Protein AF-A0A7S1URW5-F1 (afdb_monomer_lite)

Organism: NCBI:txid210454

Radius of gyration: 17.94 Å; chains: 1; bounding box: 50×37×46 Å

pLDDT: mean 86.31, std 10.14, range [50.34, 96.62]

Sequence (146 aa):
EQRLKVQGEPYLDPTGSFYMADVELVTERFEPNLDRKEQEEAKSLSRKLPNMIDQWIRLMLEEGVVDASPKELEEHLDTLGRVPKEHTERAMWVARLLNPMPSWKSVSLEIRPAMLACKTDLQRIHLAHAALQGSIDHLSGVRKLF

Secondary structure (DSSP, 8-state):
--EEEEEEEEEE-TTSS-EEEEEEEE-S-------HHHHHHHHHHHHHHHHHHHHHHHHHHHTT-SSSHHHHHHHHHHHH-SPPSSHHHHHHHHHHHTS--TTS-S-S---HHHHHH--SHHHHHHHHHHHHHHHHHHHTTSS---

Structure (mmCIF, N/CA/C/O backbone):
data_AF-A0A7S1URW5-F1
#
_entry.id   AF-A0A7S1URW5-F1
#
loop_
_atom_site.group_PDB
_atom_site.id
_atom_site.type_symbol
_atom_site.label_atom_id
_atom_site.label_alt_id
_atom_site.label_comp_id
_atom_site.label_asym_id
_atom_site.label_entity_id
_atom_site.label_seq_id
_atom_site.pdbx_PDB_ins_code
_atom_site.Cartn_x
_atom_site.Cartn_y
_atom_site.Cartn_z
_atom_site.occupancy
_atom_site.B_iso_or_equiv
_atom_site.auth_seq_id
_atom_site.auth_comp_id
_atom_site.auth_asym_id
_atom_site.auth_atom_id
_atom_site.pdbx_PDB_model_num
ATOM 1 N N . GLU A 1 1 ? 15.717 5.575 -3.981 1.00 58.06 1 GLU A N 1
ATOM 2 C CA . GLU A 1 1 ? 15.837 4.153 -3.596 1.00 58.06 1 GLU A CA 1
ATOM 3 C C . GLU A 1 1 ? 16.332 3.362 -4.808 1.00 58.06 1 GLU A C 1
ATOM 5 O O . GLU A 1 1 ? 15.774 3.548 -5.886 1.00 58.06 1 GLU A O 1
ATOM 10 N N . GLN A 1 2 ? 17.418 2.591 -4.677 1.00 69.31 2 GLN A N 1
ATOM 11 C CA . GLN A 1 2 ? 17.959 1.742 -5.753 1.00 69.31 2 GLN A CA 1
ATOM 12 C C . GLN A 1 2 ? 17.364 0.333 -5.637 1.00 69.31 2 GLN A C 1
ATOM 14 O O . GLN A 1 2 ? 17.267 -0.200 -4.535 1.00 69.31 2 GLN A O 1
ATOM 19 N N . ARG A 1 3 ? 16.945 -0.262 -6.761 1.00 76.00 3 ARG A N 1
ATOM 20 C CA . ARG A 1 3 ? 16.388 -1.622 -6.794 1.00 76.00 3 ARG A CA 1
ATOM 21 C C . ARG A 1 3 ? 17.479 -2.623 -7.157 1.00 76.00 3 ARG A C 1
ATOM 23 O O . ARG A 1 3 ? 18.257 -2.385 -8.079 1.00 76.00 3 ARG A O 1
ATOM 30 N N . LEU A 1 4 ? 17.480 -3.750 -6.457 1.00 86.62 4 LEU A N 1
ATOM 31 C CA . LEU A 1 4 ? 18.347 -4.890 -6.729 1.00 86.62 4 LEU A CA 1
ATOM 32 C C . LEU A 1 4 ? 17.496 -6.047 -7.243 1.00 86.62 4 LEU A C 1
ATOM 34 O O . LEU A 1 4 ? 16.424 -6.321 -6.699 1.00 86.62 4 LEU A O 1
ATOM 38 N N . LYS A 1 5 ? 17.965 -6.715 -8.293 1.00 84.25 5 LYS A N 1
ATOM 39 C CA . LYS A 1 5 ? 17.363 -7.944 -8.805 1.00 84.25 5 LYS A CA 1
ATOM 40 C C . LYS A 1 5 ? 18.276 -9.113 -8.462 1.00 84.25 5 LYS A C 1
ATOM 42 O O . LYS A 1 5 ? 19.416 -9.140 -8.918 1.00 84.25 5 LYS A O 1
ATOM 47 N N . VAL A 1 6 ? 17.753 -10.063 -7.690 1.00 88.12 6 VAL A N 1
ATOM 48 C CA . VAL A 1 6 ? 18.439 -11.322 -7.372 1.00 88.12 6 VAL A CA 1
ATOM 49 C C . VAL A 1 6 ? 18.615 -12.144 -8.647 1.00 88.12 6 VAL A C 1
ATOM 51 O O . VAL A 1 6 ? 17.666 -12.307 -9.419 1.00 88.12 6 VAL A O 1
ATOM 54 N N . GLN A 1 7 ? 19.833 -12.626 -8.865 1.00 91.00 7 GLN A N 1
ATOM 55 C CA . GLN A 1 7 ? 20.203 -13.503 -9.966 1.00 91.00 7 GLN A CA 1
ATOM 56 C C . GLN A 1 7 ? 20.398 -14.919 -9.429 1.00 91.00 7 GLN A C 1
ATOM 58 O O . GLN A 1 7 ? 21.180 -15.140 -8.509 1.00 91.00 7 GLN A O 1
ATOM 63 N N . GLY A 1 8 ? 19.687 -15.878 -10.020 1.00 88.75 8 GLY A N 1
ATOM 64 C CA . GLY A 1 8 ? 19.759 -17.278 -9.604 1.00 88.75 8 GLY A CA 1
ATOM 65 C C . GLY A 1 8 ? 19.184 -17.542 -8.210 1.00 88.75 8 GLY A C 1
ATOM 66 O O . GLY A 1 8 ? 18.405 -16.750 -7.672 1.00 88.75 8 GLY A O 1
ATOM 67 N N . GLU A 1 9 ? 19.537 -18.700 -7.656 1.00 91.06 9 GLU A N 1
ATOM 68 C CA . GLU A 1 9 ? 19.149 -19.092 -6.303 1.00 91.06 9 GLU A CA 1
ATOM 69 C C . GLU A 1 9 ? 20.187 -18.608 -5.278 1.00 91.06 9 GLU A C 1
ATOM 71 O O . GLU A 1 9 ? 21.390 -18.709 -5.537 1.00 91.06 9 GLU A O 1
ATOM 76 N N . PRO A 1 10 ? 19.754 -18.108 -4.106 1.00 92.75 10 PRO A N 1
ATOM 77 C CA . PRO A 1 10 ? 20.667 -17.817 -3.009 1.00 92.75 10 PRO A CA 1
ATOM 78 C C . PRO A 1 10 ? 21.440 -19.068 -2.570 1.00 92.75 10 PRO A C 1
ATOM 80 O O . PRO A 1 10 ? 20.882 -20.163 -2.511 1.00 92.75 10 PRO A O 1
ATOM 83 N N . TYR A 1 11 ? 22.703 -18.899 -2.194 1.00 93.38 11 TYR A N 1
ATOM 84 C CA . TYR A 1 11 ? 23.595 -19.974 -1.756 1.00 93.38 11 TYR A CA 1
ATOM 85 C C . TYR A 1 11 ? 24.188 -19.668 -0.379 1.00 93.38 11 TYR A C 1
ATOM 87 O O . TYR A 1 11 ? 24.295 -18.512 0.010 1.00 93.38 11 TYR A O 1
ATOM 95 N N . LEU A 1 12 ? 24.571 -20.690 0.387 1.00 95.81 12 LEU A N 1
ATOM 96 C CA . LEU A 1 12 ? 25.247 -20.474 1.669 1.00 95.81 12 LEU A CA 1
ATOM 97 C C . LEU A 1 12 ? 26.703 -20.056 1.450 1.00 95.81 12 LEU A C 1
ATOM 99 O O . LEU A 1 12 ? 27.392 -20.592 0.581 1.00 95.81 12 LEU A O 1
ATOM 103 N N . ASP A 1 13 ? 27.180 -19.119 2.262 1.00 94.31 13 ASP A N 1
ATOM 104 C CA . ASP A 1 13 ? 28.598 -18.795 2.331 1.00 94.31 13 ASP A CA 1
ATOM 105 C C . ASP A 1 13 ? 29.415 -20.018 2.814 1.00 94.31 13 ASP A C 1
ATOM 107 O O . ASP A 1 13 ? 28.854 -20.955 3.390 1.00 94.31 13 ASP A O 1
ATOM 111 N N . PRO A 1 14 ? 30.748 -20.039 2.635 1.00 93.44 14 PRO A N 1
ATOM 112 C CA . PRO A 1 14 ? 31.569 -21.189 3.018 1.00 93.44 14 PRO A CA 1
ATOM 113 C C . PRO A 1 14 ? 31.481 -21.583 4.500 1.00 93.44 14 PRO A C 1
ATOM 115 O O . PRO A 1 14 ? 31.791 -22.723 4.840 1.00 93.44 14 PRO A O 1
ATOM 118 N N . THR A 1 15 ? 31.079 -20.665 5.386 1.00 94.69 15 THR A N 1
ATOM 119 C CA . THR A 1 15 ? 30.881 -20.968 6.811 1.00 94.69 15 THR A CA 1
ATOM 120 C C . THR A 1 15 ? 29.515 -21.586 7.115 1.00 94.69 15 THR A C 1
ATOM 122 O O . THR A 1 15 ? 29.311 -22.078 8.223 1.00 94.69 15 THR A O 1
ATOM 125 N N . GLY A 1 16 ? 28.578 -21.563 6.162 1.00 93.25 16 GLY A N 1
ATOM 126 C CA . GLY A 1 16 ? 27.198 -22.004 6.352 1.00 93.25 16 GLY A CA 1
ATOM 127 C C . GLY A 1 16 ? 26.368 -21.078 7.245 1.00 93.25 16 GLY A C 1
ATOM 128 O O . GLY A 1 16 ? 25.299 -21.479 7.700 1.00 93.25 16 GLY A O 1
ATOM 129 N N . SER A 1 17 ? 26.853 -19.866 7.524 1.00 94.56 17 SER A N 1
ATOM 130 C CA . SER A 1 17 ? 26.226 -18.942 8.477 1.00 94.56 17 SER A CA 1
ATOM 131 C C . SER A 1 17 ? 25.302 -17.933 7.798 1.00 94.56 17 SER A C 1
ATOM 133 O O . SER A 1 17 ? 24.383 -17.420 8.437 1.00 94.56 17 SER A O 1
ATOM 135 N N . PHE A 1 18 ? 25.519 -17.643 6.513 1.00 92.44 18 PHE A N 1
ATOM 136 C CA . PHE A 1 18 ? 24.793 -16.610 5.781 1.00 92.44 18 PHE A CA 1
ATOM 137 C C . PHE A 1 18 ? 24.376 -17.084 4.390 1.00 92.44 18 PHE A C 1
ATOM 139 O O . PHE A 1 18 ? 25.138 -17.741 3.689 1.00 92.44 18 PHE A O 1
ATOM 146 N N . TYR A 1 19 ? 23.179 -16.683 3.960 1.00 94.38 19 TYR A N 1
ATOM 147 C CA . TYR A 1 19 ? 22.779 -16.783 2.557 1.00 94.38 19 TYR A CA 1
ATOM 148 C C . TYR A 1 19 ? 23.324 -15.589 1.772 1.00 94.38 19 TYR A C 1
ATOM 150 O O . TYR A 1 19 ? 23.114 -14.435 2.144 1.00 94.38 19 TYR A O 1
ATOM 158 N N . MET A 1 20 ? 23.997 -15.890 0.672 1.00 93.88 20 MET A N 1
ATOM 159 C CA . MET A 1 20 ? 24.534 -14.978 -0.323 1.00 93.88 20 MET A CA 1
ATOM 160 C C . MET A 1 20 ? 23.715 -15.078 -1.604 1.00 93.88 20 MET A C 1
ATOM 162 O O . MET A 1 20 ? 23.155 -16.124 -1.923 1.00 93.88 20 MET A O 1
ATOM 166 N N . ALA A 1 21 ? 23.622 -13.973 -2.332 1.00 93.94 21 ALA A N 1
ATOM 167 C CA . ALA A 1 21 ? 22.962 -13.932 -3.623 1.00 93.94 21 ALA A CA 1
ATOM 168 C C . ALA A 1 21 ? 23.660 -12.909 -4.512 1.00 93.94 21 ALA A C 1
ATOM 170 O O . ALA A 1 21 ? 23.956 -11.796 -4.065 1.00 93.94 21 ALA A O 1
ATOM 171 N N . ASP A 1 22 ? 23.866 -13.275 -5.771 1.00 93.06 22 ASP A N 1
ATOM 172 C CA . ASP A 1 22 ? 24.300 -12.323 -6.779 1.00 93.06 22 ASP A CA 1
ATOM 173 C C . ASP A 1 22 ? 23.138 -11.388 -7.107 1.00 93.06 22 ASP A C 1
ATOM 175 O O . ASP A 1 22 ? 21.986 -11.807 -7.265 1.00 93.06 22 ASP A O 1
ATOM 179 N N . VAL A 1 23 ? 23.426 -10.092 -7.181 1.00 91.38 23 VAL A N 1
ATOM 180 C CA . VAL A 1 23 ? 22.418 -9.069 -7.456 1.00 91.38 23 VAL A CA 1
ATOM 181 C C . VAL A 1 23 ? 22.881 -8.146 -8.566 1.00 91.38 23 VAL A C 1
ATOM 183 O O . VAL A 1 23 ? 24.034 -7.727 -8.616 1.00 91.38 23 VAL A O 1
ATOM 186 N N . GLU A 1 24 ? 21.947 -7.776 -9.434 1.00 89.38 24 GLU A N 1
ATOM 187 C CA . GLU A 1 24 ? 22.158 -6.716 -10.413 1.00 89.38 24 GLU A CA 1
ATOM 188 C C . GLU A 1 24 ? 21.443 -5.444 -9.969 1.00 89.38 24 GLU A C 1
ATOM 190 O O . GLU A 1 24 ? 20.291 -5.476 -9.515 1.00 89.38 24 GLU A O 1
ATOM 195 N N . LEU A 1 25 ? 22.123 -4.309 -10.138 1.00 85.00 25 LEU A N 1
ATOM 196 C CA . LEU A 1 25 ? 21.503 -2.998 -10.016 1.00 85.00 25 LEU A CA 1
ATOM 197 C C . LEU A 1 25 ? 20.509 -2.819 -11.158 1.00 85.00 25 LEU A C 1
ATOM 199 O O . LEU A 1 25 ? 20.876 -2.806 -12.331 1.00 85.00 25 LEU A O 1
ATOM 203 N N . VAL A 1 26 ? 19.244 -2.627 -10.805 1.00 79.38 26 VAL A N 1
ATOM 204 C CA . VAL A 1 26 ? 18.211 -2.250 -11.765 1.00 79.38 26 VAL A CA 1
ATOM 205 C C . VAL A 1 26 ? 18.351 -0.747 -12.001 1.00 79.38 26 VAL A C 1
ATOM 207 O O . VAL A 1 26 ? 17.790 0.069 -11.268 1.00 79.38 26 VAL A O 1
ATOM 210 N N . THR A 1 27 ? 19.185 -0.387 -12.976 1.00 67.88 27 THR A N 1
ATOM 211 C CA . THR A 1 27 ? 19.484 1.005 -13.356 1.00 67.88 27 THR A CA 1
ATOM 212 C C . THR A 1 27 ? 18.376 1.615 -14.204 1.00 67.88 27 THR A C 1
ATOM 214 O O . THR A 1 27 ? 18.053 2.792 -14.054 1.00 67.88 27 THR A O 1
ATOM 217 N N . GLU A 1 28 ? 17.746 0.806 -15.048 1.00 60.56 28 GLU A N 1
ATOM 218 C CA . GLU A 1 28 ? 16.592 1.205 -15.835 1.00 60.56 28 GLU A CA 1
ATOM 219 C C . GLU A 1 28 ? 15.328 0.886 -15.042 1.00 60.56 28 GLU A C 1
ATOM 221 O O . GLU A 1 28 ? 14.990 -0.276 -14.796 1.00 60.56 28 GLU A O 1
ATOM 226 N N . ARG A 1 29 ? 14.584 1.925 -14.644 1.00 56.25 29 ARG A N 1
ATOM 227 C CA . ARG A 1 29 ? 13.160 1.713 -14.403 1.00 56.25 29 ARG A CA 1
ATOM 228 C C . ARG A 1 29 ? 12.604 1.230 -15.731 1.00 56.25 29 ARG A C 1
ATOM 230 O O . ARG A 1 29 ? 12.529 2.007 -16.677 1.00 56.25 29 ARG A O 1
ATOM 237 N N . PHE A 1 30 ? 12.245 -0.047 -15.809 1.00 54.06 30 PHE A N 1
ATOM 238 C CA . PHE A 1 30 ? 11.418 -0.543 -16.897 1.00 54.06 30 PHE A CA 1
ATOM 239 C C . PHE A 1 30 ? 10.020 0.052 -16.700 1.00 54.06 30 PHE A C 1
ATOM 241 O O . PHE A 1 30 ? 9.093 -0.599 -16.227 1.00 54.06 30 PHE A O 1
ATOM 248 N N . GLU A 1 31 ? 9.906 1.344 -16.974 1.00 58.25 31 GLU A N 1
ATOM 249 C CA . GLU A 1 31 ? 8.668 1.990 -17.338 1.00 58.25 31 GLU A CA 1
ATOM 250 C C . GLU A 1 31 ? 8.559 1.707 -18.839 1.00 58.25 31 GLU A C 1
ATOM 252 O O . GLU A 1 31 ? 9.132 2.455 -19.634 1.00 58.25 31 GLU A O 1
ATOM 257 N N . PRO A 1 32 ? 7.909 0.602 -19.278 1.00 58.53 32 PRO A N 1
ATOM 258 C CA . PRO A 1 32 ? 7.450 0.583 -20.659 1.00 58.53 32 PRO A CA 1
ATOM 259 C C . PRO A 1 32 ? 6.689 1.893 -20.833 1.00 58.53 32 PRO A C 1
ATOM 261 O O . PRO A 1 32 ? 5.982 2.275 -19.899 1.00 58.53 32 PRO A O 1
ATOM 264 N N . ASN A 1 33 ? 6.905 2.610 -21.940 1.00 64.38 33 ASN A N 1
ATOM 265 C CA . ASN A 1 33 ? 6.184 3.852 -22.212 1.00 64.38 33 ASN A CA 1
ATOM 266 C C . ASN A 1 33 ? 4.696 3.571 -22.004 1.00 64.38 33 ASN A C 1
ATOM 268 O O . ASN A 1 33 ? 4.071 2.974 -22.880 1.00 64.38 33 ASN A O 1
ATOM 272 N N . LEU A 1 34 ? 4.179 3.926 -20.819 1.00 71.00 34 LEU A N 1
ATOM 273 C CA . LEU A 1 34 ? 2.800 3.656 -20.461 1.00 71.00 34 LEU A CA 1
ATOM 274 C C . LEU A 1 34 ? 1.995 4.375 -21.520 1.00 71.00 34 LEU A C 1
ATOM 276 O O . LEU A 1 34 ? 2.283 5.546 -21.821 1.00 71.00 34 LEU A O 1
ATOM 280 N N . ASP A 1 35 ? 1.034 3.684 -22.113 1.00 84.50 35 ASP A N 1
ATOM 281 C CA . ASP A 1 35 ? 0.205 4.349 -23.095 1.00 84.50 35 ASP A CA 1
ATOM 282 C C . ASP A 1 35 ? -0.551 5.510 -22.417 1.00 84.50 35 ASP A C 1
ATOM 284 O O . ASP A 1 35 ? -0.621 5.642 -21.186 1.00 84.50 35 ASP A O 1
ATOM 288 N N . ARG A 1 36 ? -1.096 6.430 -23.215 1.00 86.62 36 ARG A N 1
ATOM 289 C CA . ARG A 1 36 ? -1.749 7.622 -22.655 1.00 86.62 36 ARG A CA 1
ATOM 290 C C . ARG A 1 36 ? -2.871 7.255 -21.674 1.00 86.62 36 ARG A C 1
ATOM 292 O O . ARG A 1 36 ? -3.084 7.973 -20.699 1.00 86.62 36 ARG A O 1
ATOM 299 N N . LYS A 1 37 ? -3.563 6.142 -21.921 1.00 88.69 37 LYS A N 1
ATOM 300 C CA . LYS A 1 37 ? -4.680 5.667 -21.106 1.00 88.69 37 LYS A CA 1
ATOM 301 C C . LYS A 1 37 ? -4.178 5.145 -19.760 1.00 88.69 37 LYS A C 1
ATOM 303 O O . LYS A 1 37 ? -4.730 5.522 -18.733 1.00 88.69 37 LYS A O 1
ATOM 308 N N . GLU A 1 38 ? -3.104 4.367 -19.752 1.00 88.31 38 GLU A N 1
ATOM 309 C CA . GLU A 1 38 ? -2.437 3.874 -18.545 1.00 88.31 38 GLU A CA 1
ATOM 310 C C . GLU A 1 38 ? -1.918 5.021 -17.663 1.00 88.31 38 GLU A C 1
ATOM 312 O O . GLU A 1 38 ? -2.071 5.004 -16.440 1.00 88.31 38 GLU A O 1
ATOM 317 N N . GLN A 1 39 ? -1.356 6.069 -18.272 1.00 85.56 39 GLN A N 1
ATOM 318 C CA . GLN A 1 39 ? -0.924 7.261 -17.535 1.00 85.56 39 GLN A CA 1
ATOM 319 C C . GLN A 1 39 ? -2.102 8.036 -16.931 1.00 85.56 39 GLN A C 1
ATOM 321 O O . GLN A 1 39 ? -2.024 8.519 -15.797 1.00 85.56 39 GLN A O 1
ATOM 326 N N . GLU A 1 40 ? -3.187 8.199 -17.691 1.00 90.50 40 GLU A N 1
ATOM 327 C CA . GLU A 1 40 ? -4.416 8.845 -17.223 1.00 90.50 40 GLU A CA 1
ATOM 328 C C . GLU A 1 40 ? -5.057 8.053 -16.075 1.00 90.50 40 GLU A C 1
ATOM 330 O O . GLU A 1 40 ? -5.474 8.645 -15.075 1.00 90.50 40 GLU A O 1
ATOM 335 N N . GLU A 1 41 ? -5.063 6.724 -16.167 1.00 91.25 41 GLU A N 1
ATOM 336 C CA . GLU A 1 41 ? -5.535 5.823 -15.119 1.00 91.25 41 GLU A CA 1
ATOM 337 C C . GLU A 1 41 ? -4.688 5.934 -13.849 1.00 91.25 41 GLU A C 1
ATOM 339 O O . GLU A 1 41 ? -5.236 6.174 -12.768 1.00 91.25 41 GLU A O 1
ATOM 344 N N . ALA A 1 42 ? -3.357 5.872 -13.967 1.00 89.50 42 ALA A N 1
ATOM 345 C CA . ALA A 1 42 ? -2.463 6.018 -12.822 1.00 89.50 42 ALA A CA 1
ATOM 346 C C . ALA A 1 42 ? -2.677 7.358 -12.099 1.00 89.50 42 ALA A C 1
ATOM 348 O O . ALA A 1 42 ? -2.771 7.413 -10.869 1.00 89.50 42 ALA A O 1
ATOM 349 N N . LYS A 1 43 ? -2.822 8.448 -12.865 1.00 90.19 43 LYS A N 1
ATOM 350 C CA . LYS A 1 43 ? -3.131 9.782 -12.330 1.00 90.19 43 LYS A CA 1
ATOM 351 C C . LYS A 1 43 ? -4.503 9.822 -11.662 1.00 90.19 43 LYS A C 1
ATOM 353 O O . LYS A 1 43 ? -4.636 10.422 -10.597 1.00 90.19 43 LYS A O 1
ATOM 358 N N . SER A 1 44 ? -5.512 9.198 -12.266 1.00 93.31 44 SER A N 1
ATOM 359 C CA . SER A 1 44 ? -6.868 9.118 -11.716 1.00 93.31 44 SER A CA 1
ATOM 360 C C . SER A 1 44 ? -6.883 8.402 -10.364 1.00 93.31 44 SER A C 1
ATOM 362 O O . SER A 1 44 ? -7.377 8.959 -9.384 1.00 93.31 44 SER A O 1
ATOM 364 N N . LEU A 1 45 ? -6.266 7.220 -10.270 1.00 94.31 45 LEU A N 1
ATOM 365 C CA . LEU A 1 45 ? -6.156 6.459 -9.020 1.00 94.31 45 LEU A CA 1
ATOM 366 C C . LEU A 1 45 ? -5.369 7.229 -7.958 1.00 94.31 45 LEU A C 1
ATOM 368 O O . LEU A 1 45 ? -5.816 7.363 -6.821 1.00 94.31 45 LEU A O 1
ATOM 372 N N . SER A 1 46 ? -4.240 7.822 -8.342 1.00 92.56 46 SER A N 1
ATOM 373 C CA . SER A 1 46 ? -3.398 8.594 -7.428 1.00 92.56 46 SER A CA 1
ATOM 374 C C . SER A 1 46 ? -4.089 9.830 -6.842 1.00 92.56 46 SER A C 1
ATOM 376 O O . SER A 1 46 ? -3.810 10.222 -5.707 1.00 92.56 46 SER A O 1
ATOM 378 N N . ARG A 1 47 ? -5.017 10.449 -7.584 1.00 93.44 47 ARG A N 1
ATOM 379 C CA . ARG A 1 47 ? -5.834 11.571 -7.090 1.00 93.44 47 ARG A CA 1
ATOM 380 C C . ARG A 1 47 ? -6.871 11.148 -6.054 1.00 93.44 47 ARG A C 1
ATOM 382 O O . ARG A 1 47 ? -7.273 11.992 -5.262 1.00 93.44 47 ARG A O 1
ATOM 389 N N . LYS A 1 48 ? -7.289 9.880 -6.048 1.00 94.62 48 LYS A N 1
ATOM 390 C CA . LYS A 1 48 ? -8.246 9.349 -5.065 1.00 94.62 48 LYS A CA 1
ATOM 391 C C . LYS A 1 48 ? -7.585 9.010 -3.731 1.00 94.62 48 LYS A C 1
ATOM 393 O O . LYS A 1 48 ? -8.236 9.139 -2.700 1.00 94.62 48 LYS A O 1
ATOM 398 N N . LEU A 1 49 ? -6.303 8.629 -3.749 1.00 94.00 49 LEU A N 1
ATOM 399 C CA . LEU A 1 49 ? -5.592 8.158 -2.556 1.00 94.00 49 LEU A CA 1
ATOM 400 C C . LEU A 1 49 ? -5.674 9.107 -1.349 1.00 94.00 49 LEU A C 1
ATOM 402 O O . LEU A 1 49 ? -5.959 8.593 -0.276 1.00 94.00 49 LEU A O 1
ATOM 406 N N . PRO A 1 50 ? -5.489 10.440 -1.464 1.00 92.19 50 PRO A N 1
ATOM 407 C CA . PRO A 1 50 ? -5.587 11.328 -0.301 1.00 92.19 50 PRO A CA 1
ATOM 408 C C . PRO A 1 50 ? -6.927 11.210 0.436 1.00 92.19 50 PRO A C 1
ATOM 410 O O . PRO A 1 50 ? -6.946 10.952 1.631 1.00 92.19 50 PRO A O 1
ATOM 413 N N . ASN A 1 51 ? -8.043 11.264 -0.294 1.00 94.31 51 ASN A N 1
ATOM 414 C CA . ASN A 1 51 ? -9.372 11.148 0.312 1.00 94.31 51 ASN A CA 1
ATOM 415 C C . ASN A 1 51 ? -9.609 9.754 0.914 1.00 94.31 51 ASN A C 1
ATOM 417 O O . ASN A 1 51 ? -10.285 9.623 1.930 1.00 94.31 51 ASN A O 1
ATOM 421 N N . MET A 1 52 ? -9.058 8.706 0.293 1.00 96.38 52 MET A N 1
ATOM 422 C CA . MET A 1 52 ? -9.128 7.347 0.838 1.00 96.38 52 MET A CA 1
ATOM 423 C C . MET A 1 52 ? -8.306 7.21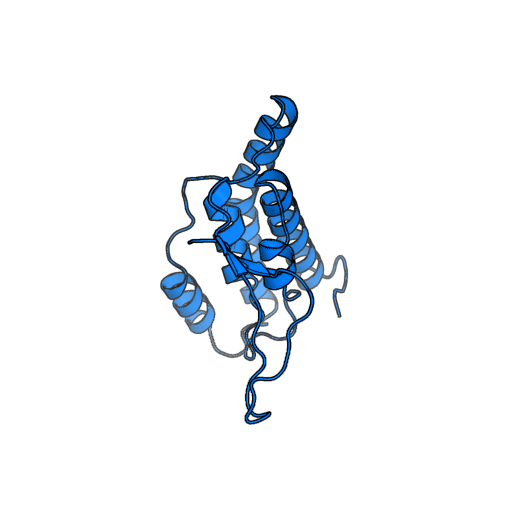2 2.124 1.00 96.38 52 MET A C 1
ATOM 425 O O . MET A 1 52 ? -8.741 6.530 3.043 1.00 96.38 52 MET A O 1
ATOM 429 N N . ILE A 1 53 ? -7.143 7.865 2.208 1.00 93.12 53 ILE A N 1
ATOM 430 C CA . ILE A 1 53 ? -6.317 7.899 3.422 1.00 93.12 53 ILE A CA 1
ATOM 431 C C . ILE A 1 53 ? -7.090 8.586 4.549 1.00 93.12 53 ILE A C 1
ATOM 433 O O . ILE A 1 53 ? -7.173 8.030 5.639 1.00 93.12 53 ILE A O 1
ATOM 437 N N . ASP A 1 54 ? -7.721 9.731 4.278 1.00 92.81 54 ASP A N 1
ATOM 438 C CA . ASP A 1 54 ? -8.532 10.445 5.272 1.00 92.81 54 ASP A CA 1
ATOM 439 C C . ASP A 1 54 ? -9.701 9.580 5.774 1.00 92.81 54 ASP A C 1
ATOM 441 O O . ASP A 1 54 ? -9.955 9.491 6.977 1.00 92.81 54 ASP A O 1
ATOM 445 N N . GLN A 1 55 ? -10.390 8.887 4.859 1.00 94.81 55 GLN A N 1
ATOM 446 C CA . GLN A 1 55 ? -11.453 7.941 5.209 1.00 94.81 55 GLN A CA 1
ATOM 447 C C . GLN A 1 55 ? -10.924 6.778 6.055 1.00 94.81 55 GLN A C 1
ATOM 449 O O . GLN A 1 55 ? -11.556 6.394 7.038 1.00 94.81 55 GLN A O 1
ATOM 454 N N . TRP A 1 56 ? -9.779 6.215 5.681 1.00 93.44 56 TRP A N 1
ATOM 455 C CA . TRP A 1 56 ? -9.156 5.109 6.397 1.00 93.44 56 TRP A CA 1
ATOM 456 C C . TRP A 1 56 ? -8.747 5.513 7.818 1.00 93.44 56 TRP A C 1
ATOM 458 O O . TRP A 1 56 ? -9.092 4.813 8.765 1.00 93.44 56 TRP A O 1
ATOM 468 N N . ILE A 1 57 ? -8.102 6.674 7.985 1.00 90.81 57 ILE A N 1
ATOM 469 C CA . ILE A 1 57 ? -7.738 7.241 9.296 1.00 90.81 57 ILE A CA 1
ATOM 470 C C . ILE A 1 57 ? -8.984 7.405 10.165 1.00 90.81 57 ILE A C 1
ATOM 472 O O . ILE A 1 57 ? -8.989 7.021 11.332 1.00 90.81 57 ILE A O 1
ATOM 476 N N . ARG A 1 58 ? -10.064 7.944 9.593 1.00 91.31 58 ARG A N 1
ATOM 477 C CA . ARG A 1 58 ? -11.322 8.118 10.315 1.00 91.31 58 ARG A CA 1
ATOM 478 C C . ARG A 1 58 ? -11.893 6.783 10.803 1.00 91.31 58 ARG A C 1
ATOM 480 O O . ARG A 1 58 ? -12.249 6.685 11.971 1.00 91.31 58 ARG A O 1
ATOM 487 N N . LEU A 1 59 ? -11.936 5.765 9.944 1.00 91.44 59 LEU A N 1
ATOM 488 C CA . LEU A 1 59 ? -12.429 4.433 10.311 1.00 91.44 59 LEU A CA 1
ATOM 489 C C . LEU A 1 59 ? -11.554 3.761 11.376 1.00 91.44 59 LEU A C 1
ATOM 491 O O . LEU A 1 59 ? -12.080 3.157 12.302 1.00 91.44 59 LEU A O 1
ATOM 495 N N . MET A 1 60 ? -10.230 3.908 11.289 1.00 88.12 60 MET A N 1
ATOM 496 C CA . MET A 1 60 ? -9.296 3.411 12.308 1.00 88.12 60 MET A CA 1
ATOM 497 C C . MET A 1 60 ? -9.605 3.967 13.704 1.00 88.12 60 MET A C 1
ATOM 499 O O . MET A 1 60 ? -9.498 3.243 14.695 1.00 88.12 60 MET A O 1
ATOM 503 N N . LEU A 1 61 ? -9.985 5.248 13.774 1.00 87.06 61 LEU A N 1
AT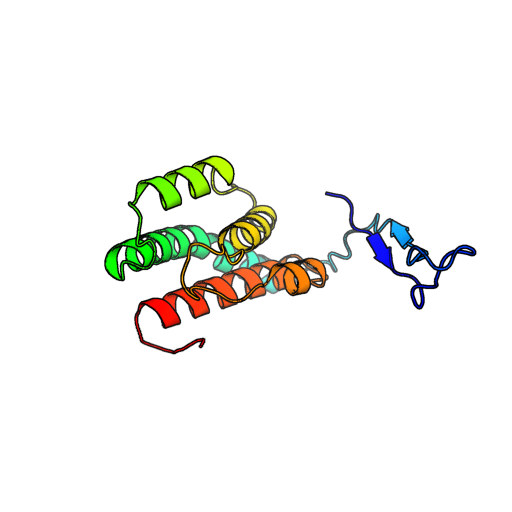OM 504 C CA . LEU A 1 61 ? -10.364 5.924 15.014 1.00 87.06 61 LEU A CA 1
ATOM 505 C C . LEU A 1 61 ? -11.768 5.519 15.491 1.00 87.06 61 LEU A C 1
ATOM 507 O O . LEU A 1 61 ? -11.961 5.328 16.689 1.00 87.06 61 LEU A O 1
ATOM 511 N N . GLU A 1 62 ? -12.736 5.386 14.580 1.00 88.50 62 GLU A N 1
ATOM 512 C CA . GLU A 1 62 ? -14.126 5.013 14.898 1.00 88.50 62 GLU A CA 1
ATOM 513 C C . GLU A 1 62 ? -14.244 3.561 15.396 1.00 88.50 62 GLU A C 1
ATOM 515 O O . GLU A 1 62 ? -14.922 3.311 16.390 1.00 88.50 62 GLU A O 1
ATOM 520 N N . GLU A 1 63 ? -13.534 2.622 14.766 1.00 85.19 63 GLU A N 1
ATOM 521 C CA . GLU A 1 63 ? -13.543 1.195 15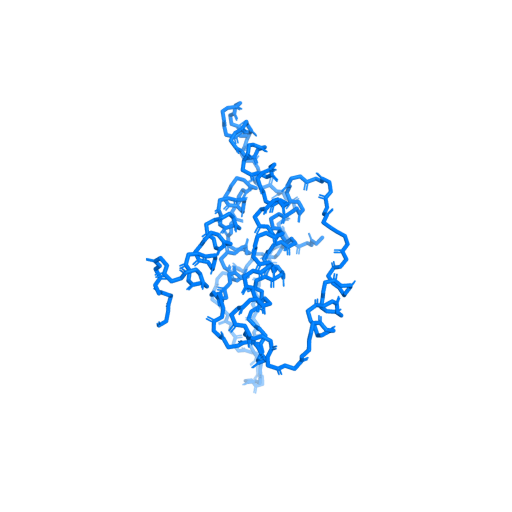.127 1.00 85.19 63 GLU A CA 1
ATOM 522 C C . GLU A 1 63 ? -12.657 0.869 16.344 1.00 85.19 63 GLU A C 1
ATOM 524 O O . GLU A 1 63 ? -12.575 -0.281 16.775 1.00 85.19 63 GLU A O 1
ATOM 529 N N . GLY A 1 64 ? -11.964 1.868 16.904 1.00 77.50 64 GLY A N 1
ATOM 530 C CA . GLY A 1 64 ? -11.118 1.694 18.086 1.00 77.50 64 GLY A CA 1
ATOM 531 C C . GLY A 1 64 ? -9.949 0.731 17.867 1.00 77.50 64 GLY A C 1
ATOM 532 O O . GLY A 1 64 ? -9.456 0.142 18.824 1.00 77.50 64 GLY A O 1
ATOM 533 N N . VAL A 1 65 ? -9.492 0.547 16.621 1.00 75.38 65 VAL A N 1
ATOM 534 C CA . VAL A 1 65 ? -8.403 -0.400 16.321 1.00 75.38 65 VAL A CA 1
ATOM 535 C C . VAL A 1 65 ? -7.088 0.027 16.969 1.00 75.38 65 VAL A C 1
ATOM 537 O O . VAL A 1 65 ? -6.244 -0.802 17.317 1.00 75.38 65 VAL A O 1
ATOM 540 N N . VAL A 1 66 ? -6.927 1.332 17.158 1.00 66.25 66 VAL A N 1
ATOM 541 C CA . VAL A 1 66 ? -5.874 1.897 17.991 1.00 66.25 66 VAL A CA 1
ATOM 542 C C . VAL A 1 66 ? -6.418 1.967 19.419 1.00 66.25 66 VAL A C 1
ATOM 544 O O . VAL A 1 66 ? -6.967 2.983 19.841 1.00 66.25 66 VAL A O 1
ATOM 547 N N . ASP A 1 67 ? -6.276 0.858 20.155 1.00 60.16 67 ASP A N 1
ATOM 548 C CA . ASP A 1 67 ? -6.711 0.725 21.560 1.00 60.16 67 ASP A CA 1
ATOM 549 C C . ASP A 1 67 ? -6.035 1.772 22.484 1.00 60.16 67 ASP A C 1
ATOM 551 O O . ASP A 1 67 ? -6.512 2.043 23.587 1.00 60.16 67 ASP A O 1
ATOM 555 N N . ALA A 1 68 ? -4.927 2.386 22.044 1.00 50.34 68 ALA A N 1
ATOM 556 C CA . ALA A 1 68 ? -4.076 3.270 22.834 1.00 50.34 68 ALA A CA 1
ATOM 557 C C . ALA A 1 68 ? -3.908 4.661 22.190 1.00 50.34 68 ALA A C 1
ATOM 559 O O . ALA A 1 68 ? -2.820 5.105 21.848 1.00 50.34 68 ALA A O 1
ATOM 560 N N . SER A 1 69 ? -5.006 5.410 22.120 1.00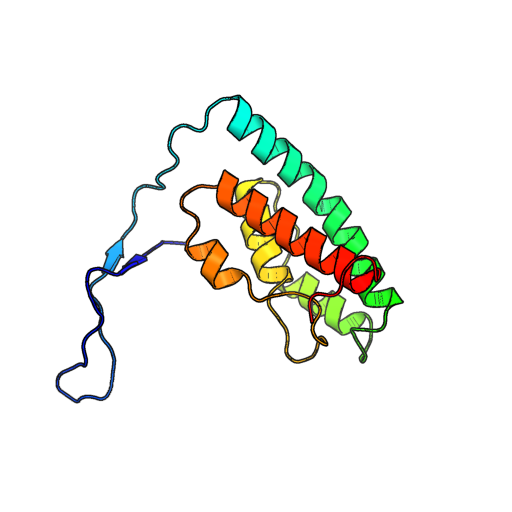 59.81 69 SER A N 1
ATOM 561 C CA . SER A 1 69 ? -5.061 6.844 21.804 1.00 59.81 69 SER A CA 1
ATOM 562 C C . SER A 1 69 ? -4.783 7.242 20.337 1.00 59.81 69 SER A C 1
ATOM 564 O O . SER A 1 69 ? -3.846 6.751 19.709 1.00 59.81 69 SER A O 1
ATOM 566 N N . PRO A 1 70 ? -5.524 8.234 19.803 1.00 74.69 70 PRO A N 1
ATOM 567 C CA . PRO A 1 70 ? -5.239 8.877 18.512 1.00 74.69 70 PRO A CA 1
ATOM 568 C C . PRO A 1 70 ? -3.768 9.285 18.310 1.00 74.69 70 PRO A C 1
ATOM 570 O O . PRO A 1 70 ? -3.297 9.361 17.178 1.00 74.69 70 PRO A O 1
ATOM 573 N N . LYS A 1 71 ? -3.027 9.478 19.407 1.00 79.69 71 LYS A N 1
ATOM 574 C CA . LYS A 1 71 ? -1.622 9.868 19.417 1.00 79.69 71 LYS A CA 1
ATOM 575 C C . LYS A 1 71 ? -0.700 8.857 18.733 1.00 79.69 71 LYS A C 1
ATOM 577 O O . LYS A 1 71 ? 0.234 9.275 18.067 1.00 79.69 71 LYS A O 1
ATOM 582 N N . GLU A 1 72 ? -0.946 7.550 18.851 1.00 80.94 72 GLU A N 1
ATOM 583 C CA . GLU A 1 72 ? -0.104 6.547 18.172 1.00 80.94 72 GLU A CA 1
ATOM 584 C C . GLU A 1 72 ? -0.250 6.628 16.648 1.00 80.94 72 GLU A C 1
ATOM 586 O O . GLU A 1 72 ? 0.726 6.491 15.907 1.00 80.94 72 GLU A O 1
ATOM 591 N N . LEU A 1 73 ? -1.472 6.880 16.171 1.00 84.06 73 LEU A N 1
ATOM 592 C CA . LEU A 1 73 ? -1.737 7.084 14.752 1.00 84.06 73 LEU A CA 1
ATOM 593 C C . LEU A 1 73 ? -1.118 8.401 14.264 1.00 84.06 73 LEU A C 1
ATOM 595 O O . LEU A 1 73 ? -0.496 8.419 13.206 1.00 84.06 73 LEU A O 1
ATOM 599 N N . GLU A 1 74 ? -1.231 9.475 15.046 1.00 84.62 74 GLU A N 1
ATOM 600 C CA . GLU A 1 74 ? -0.581 10.762 14.763 1.00 84.62 74 GLU A CA 1
ATOM 601 C C . GLU A 1 74 ? 0.948 10.634 14.708 1.00 84.62 74 GLU A C 1
ATOM 603 O O . GLU A 1 74 ? 1.553 11.035 13.718 1.00 84.62 74 GLU A O 1
ATOM 608 N N . GLU A 1 75 ? 1.580 10.003 15.703 1.00 86.94 75 GLU A N 1
ATOM 609 C CA . GLU A 1 75 ? 3.032 9.769 15.744 1.00 86.94 75 GLU A CA 1
ATOM 610 C C . GLU A 1 75 ? 3.506 8.920 14.554 1.00 86.94 75 GLU A C 1
ATOM 612 O O . GLU A 1 75 ? 4.573 9.167 13.973 1.00 86.94 75 GLU A O 1
ATOM 617 N N . HIS A 1 76 ? 2.703 7.930 14.151 1.00 85.69 76 HIS A N 1
ATOM 618 C CA . HIS A 1 76 ? 2.984 7.136 12.963 1.00 85.69 76 HIS A CA 1
ATOM 619 C C . HIS A 1 76 ? 2.910 7.979 11.683 1.00 85.69 76 HIS A C 1
ATOM 621 O O . HIS A 1 76 ? 3.826 7.921 10.858 1.00 85.69 76 HIS A O 1
ATOM 627 N N . LEU A 1 77 ? 1.855 8.783 11.517 1.00 88.31 77 LEU A N 1
ATOM 628 C CA . LEU A 1 77 ? 1.686 9.675 10.367 1.00 88.31 77 LEU A CA 1
ATOM 629 C C . LEU A 1 77 ? 2.790 10.743 10.307 1.00 88.31 77 LEU A C 1
ATOM 631 O O . LEU A 1 77 ? 3.320 11.010 9.227 1.00 88.31 77 LEU A O 1
ATOM 635 N N . ASP A 1 78 ? 3.208 11.283 11.450 1.00 88.94 78 ASP A N 1
ATOM 636 C CA . ASP A 1 78 ? 4.329 12.222 11.550 1.00 88.94 78 ASP A CA 1
ATOM 637 C C . ASP A 1 78 ? 5.652 11.571 11.120 1.00 88.94 78 ASP A C 1
ATOM 639 O O . ASP A 1 78 ? 6.420 12.155 10.350 1.00 88.94 78 ASP A O 1
ATOM 643 N N . THR A 1 79 ? 5.895 10.325 11.537 1.00 88.75 79 THR A N 1
ATOM 644 C CA . THR A 1 79 ? 7.077 9.539 11.133 1.00 88.75 79 THR A CA 1
ATOM 645 C C . THR A 1 79 ? 7.064 9.190 9.641 1.00 88.75 79 THR A C 1
ATOM 647 O O . THR A 1 79 ? 8.112 9.054 8.990 1.00 88.75 79 THR A O 1
ATOM 650 N N . LEU A 1 80 ? 5.870 9.000 9.084 1.00 89.12 80 LEU A N 1
ATOM 651 C CA . LEU A 1 80 ? 5.665 8.725 7.670 1.00 89.12 80 LEU A CA 1
ATOM 652 C C . LEU A 1 80 ? 5.897 9.980 6.815 1.00 89.12 80 LEU A C 1
ATOM 654 O O . LEU A 1 80 ? 6.396 9.884 5.690 1.00 89.12 80 LEU A O 1
ATOM 658 N N . GLY A 1 81 ? 5.601 11.147 7.384 1.00 90.44 81 GLY A N 1
ATOM 659 C CA . GLY A 1 81 ? 5.720 12.446 6.746 1.00 90.44 81 GLY A CA 1
ATOM 660 C C . GLY A 1 81 ? 4.542 12.757 5.825 1.00 90.44 81 GLY A C 1
ATOM 661 O O . GLY A 1 81 ? 3.618 11.966 5.636 1.00 90.44 81 GLY A O 1
ATOM 662 N N . ARG A 1 82 ? 4.578 13.944 5.213 1.00 89.94 82 ARG A N 1
ATOM 663 C CA . ARG A 1 82 ? 3.488 14.433 4.355 1.00 89.94 82 ARG A CA 1
ATOM 664 C C . ARG A 1 82 ? 3.280 13.535 3.137 1.00 89.94 82 ARG A C 1
ATOM 666 O O . ARG A 1 82 ? 4.246 13.096 2.516 1.00 89.94 82 ARG A O 1
ATOM 673 N N . VAL A 1 83 ? 2.016 13.363 2.745 1.00 88.19 83 VAL A N 1
ATOM 674 C CA . VAL A 1 83 ? 1.652 12.665 1.506 1.00 88.19 83 VAL A CA 1
ATOM 675 C C . VAL A 1 83 ? 2.352 13.339 0.310 1.00 88.19 83 VAL A C 1
ATOM 677 O O . VAL A 1 83 ? 2.190 14.551 0.116 1.00 88.19 83 VAL A O 1
ATOM 680 N N . PRO A 1 84 ? 3.119 12.591 -0.506 1.00 89.19 84 PRO A N 1
ATOM 681 C CA . PRO A 1 84 ? 3.856 13.150 -1.633 1.00 89.19 84 PRO A CA 1
ATOM 682 C C . PRO A 1 84 ? 2.957 13.804 -2.685 1.00 89.19 84 PRO A C 1
ATOM 684 O O . PRO A 1 84 ? 1.784 13.455 -2.847 1.00 89.19 84 PRO A O 1
ATOM 687 N N . LYS A 1 85 ? 3.510 14.749 -3.454 1.00 85.38 85 LYS A N 1
ATOM 688 C CA . LYS A 1 85 ? 2.801 15.349 -4.599 1.00 85.38 85 LYS A CA 1
ATOM 689 C C . LYS A 1 85 ? 2.823 14.434 -5.820 1.00 85.38 85 LYS A C 1
ATOM 691 O O . LYS A 1 85 ? 1.806 14.331 -6.504 1.00 85.38 85 LYS A O 1
ATOM 696 N N . GLU A 1 86 ? 3.949 13.763 -6.044 1.00 84.50 86 GLU A N 1
ATOM 697 C CA . GLU A 1 86 ? 4.157 12.887 -7.189 1.00 84.50 86 GLU A CA 1
ATOM 698 C C . GLU A 1 86 ? 3.377 11.580 -7.052 1.00 84.50 86 GLU A C 1
ATOM 700 O O . GLU A 1 86 ? 3.330 10.952 -5.991 1.00 84.50 86 GLU A O 1
ATOM 705 N N . HIS A 1 87 ? 2.744 11.156 -8.146 1.00 79.31 87 HIS A N 1
ATOM 706 C CA . HIS A 1 87 ? 1.808 10.035 -8.108 1.00 79.31 87 HIS A CA 1
ATOM 707 C C . HIS A 1 87 ? 2.477 8.699 -7.766 1.00 79.31 87 HIS A C 1
ATOM 709 O O . HIS A 1 87 ? 1.871 7.866 -7.094 1.00 79.31 87 HIS A O 1
ATOM 715 N N . THR A 1 88 ? 3.718 8.507 -8.214 1.00 76.31 88 THR A N 1
ATOM 716 C CA . THR A 1 88 ? 4.527 7.298 -7.998 1.00 76.31 88 THR A CA 1
ATOM 717 C C . THR A 1 88 ? 4.949 7.174 -6.536 1.00 76.31 88 THR A C 1
ATOM 719 O O . THR A 1 88 ? 4.837 6.109 -5.929 1.00 76.31 88 THR A O 1
ATOM 722 N N . GLU A 1 89 ? 5.353 8.291 -5.937 1.00 86.62 89 GLU A N 1
ATOM 723 C CA . GLU A 1 89 ? 5.769 8.376 -4.541 1.00 86.62 89 GLU A CA 1
ATOM 724 C C . GLU A 1 89 ? 4.600 8.116 -3.587 1.00 86.62 89 GLU A C 1
ATOM 726 O O . GLU A 1 89 ? 4.784 7.472 -2.555 1.00 86.62 89 GLU A O 1
ATOM 731 N N . ARG A 1 90 ? 3.376 8.522 -3.953 1.00 90.94 90 ARG A N 1
ATOM 732 C CA . ARG A 1 90 ? 2.173 8.215 -3.161 1.00 90.94 90 ARG A CA 1
ATOM 733 C C . ARG A 1 90 ? 1.923 6.720 -3.005 1.00 90.94 90 ARG A C 1
ATOM 735 O O . ARG A 1 90 ? 1.513 6.304 -1.929 1.00 90.94 90 ARG A O 1
ATOM 742 N N . ALA A 1 91 ? 2.167 5.911 -4.036 1.00 92.12 91 ALA A N 1
ATOM 743 C CA . ALA A 1 91 ? 1.974 4.463 -3.936 1.00 92.12 91 ALA A CA 1
ATOM 744 C C . ALA A 1 91 ? 2.913 3.845 -2.887 1.00 92.12 91 ALA A C 1
ATOM 746 O O . ALA A 1 91 ? 2.478 3.062 -2.045 1.00 92.12 91 ALA A O 1
ATOM 747 N N . MET A 1 92 ? 4.186 4.253 -2.897 1.00 91.00 92 MET A N 1
ATOM 748 C CA . MET A 1 92 ? 5.175 3.818 -1.904 1.00 91.00 92 MET A CA 1
ATOM 749 C C . MET A 1 92 ? 4.834 4.325 -0.502 1.00 91.00 92 MET A C 1
ATOM 751 O O . MET A 1 92 ? 4.960 3.586 0.472 1.00 91.00 92 MET A O 1
ATOM 755 N N . TRP A 1 93 ? 4.357 5.567 -0.401 1.00 93.62 93 TRP A N 1
ATOM 756 C CA . TRP A 1 93 ? 3.896 6.144 0.858 1.00 93.62 93 TRP A CA 1
ATOM 757 C C . TRP A 1 93 ? 2.730 5.338 1.448 1.00 93.62 93 TRP A C 1
ATOM 759 O O . TRP A 1 93 ? 2.782 4.964 2.615 1.00 93.62 93 TRP A O 1
ATOM 769 N N . VAL A 1 94 ? 1.734 4.966 0.631 1.00 94.00 94 VAL A N 1
ATOM 770 C CA . VAL A 1 94 ? 0.612 4.108 1.058 1.00 94.00 94 VAL A CA 1
ATOM 771 C C . VAL A 1 94 ? 1.090 2.714 1.462 1.00 94.00 94 VAL A C 1
ATOM 773 O O . VAL A 1 94 ? 0.624 2.187 2.465 1.00 94.00 94 VAL A O 1
ATOM 776 N N . ALA 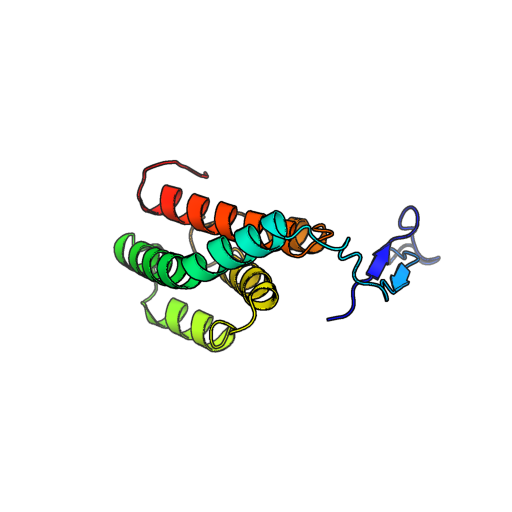A 1 95 ? 2.046 2.120 0.744 1.00 92.69 95 ALA A N 1
ATOM 777 C CA . ALA A 1 95 ? 2.617 0.832 1.148 1.00 92.69 95 ALA A CA 1
ATOM 778 C C . ALA A 1 95 ? 3.308 0.883 2.513 1.00 92.69 95 ALA A C 1
ATOM 780 O O . ALA A 1 95 ? 3.293 -0.102 3.246 1.00 92.69 95 ALA A O 1
ATOM 781 N N . ARG A 1 96 ? 3.909 2.024 2.859 1.00 91.00 96 ARG A N 1
ATOM 782 C CA . ARG A 1 96 ? 4.514 2.233 4.173 1.00 91.00 96 ARG A CA 1
ATOM 783 C C . ARG A 1 96 ? 3.465 2.539 5.250 1.00 91.00 96 ARG A C 1
ATOM 785 O O . ARG A 1 96 ? 3.659 2.086 6.371 1.00 91.00 96 ARG A O 1
ATOM 792 N N . LEU A 1 97 ? 2.366 3.221 4.908 1.00 90.88 97 LEU A N 1
ATOM 793 C CA . LEU A 1 97 ? 1.213 3.427 5.798 1.00 90.88 97 LEU A CA 1
ATOM 794 C C . LEU A 1 97 ? 0.542 2.100 6.178 1.00 90.88 97 LEU A C 1
ATOM 796 O O . LEU A 1 97 ? 0.283 1.844 7.346 1.00 90.88 97 LEU A O 1
ATOM 800 N N . LEU A 1 98 ? 0.269 1.251 5.185 1.00 89.44 98 LEU A N 1
ATOM 801 C CA . LEU A 1 98 ? -0.397 -0.045 5.363 1.00 89.44 98 LEU A CA 1
ATOM 802 C C . LEU A 1 98 ? 0.557 -1.143 5.850 1.00 89.44 98 LEU A C 1
ATOM 804 O O . LEU A 1 98 ? 0.248 -2.327 5.755 1.00 89.44 98 LEU A O 1
ATOM 808 N N . ASN A 1 99 ? 1.739 -0.776 6.339 1.00 81.81 99 ASN A N 1
ATOM 809 C CA . ASN A 1 99 ? 2.646 -1.734 6.942 1.00 81.81 99 ASN A CA 1
ATOM 810 C C . ASN A 1 99 ? 2.014 -2.262 8.244 1.00 81.81 99 ASN A C 1
ATOM 812 O O . ASN A 1 99 ? 1.769 -1.453 9.142 1.00 81.81 99 ASN A O 1
ATOM 816 N N . PRO A 1 100 ? 1.753 -3.575 8.386 1.00 72.94 100 PRO A N 1
ATOM 817 C CA . PRO A 1 100 ? 1.129 -4.110 9.588 1.00 72.94 100 PRO A CA 1
ATOM 818 C C . PRO A 1 100 ? 1.980 -3.798 10.820 1.00 72.94 100 PRO A C 1
ATOM 820 O O . PRO A 1 100 ? 3.117 -4.255 10.951 1.00 72.94 100 PRO A O 1
ATOM 823 N N . MET A 1 101 ? 1.422 -3.001 11.725 1.00 73.38 101 MET A N 1
ATOM 824 C CA . MET A 1 101 ? 2.040 -2.678 13.004 1.00 73.38 101 MET A CA 1
ATOM 825 C C . MET A 1 101 ? 1.557 -3.685 14.052 1.00 73.38 101 MET A C 1
ATOM 827 O O . MET A 1 101 ? 0.355 -3.941 14.112 1.00 73.38 101 MET A O 1
ATOM 831 N N . PRO A 1 102 ? 2.436 -4.229 14.917 1.00 71.38 102 PRO A N 1
ATOM 832 C CA . PRO A 1 102 ? 2.024 -5.167 15.965 1.00 71.38 102 PRO A CA 1
ATOM 833 C C . PRO A 1 102 ? 0.939 -4.618 16.903 1.00 71.38 102 PRO A C 1
ATOM 835 O O . PRO A 1 102 ? 0.160 -5.390 17.453 1.00 71.38 102 PRO A O 1
ATOM 838 N N . SER A 1 103 ? 0.894 -3.294 17.084 1.00 74.00 103 SER A N 1
ATOM 839 C CA . SER A 1 103 ? -0.093 -2.595 17.912 1.00 74.00 103 SER A CA 1
ATOM 840 C C . SER A 1 103 ? -1.457 -2.417 17.239 1.00 74.00 103 SER A C 1
ATOM 842 O O . SER A 1 103 ? -2.432 -2.143 17.930 1.00 74.00 103 SER A O 1
ATOM 844 N N . TRP A 1 104 ? -1.563 -2.577 15.916 1.00 80.69 104 TRP A N 1
ATOM 845 C CA . TRP A 1 104 ? -2.819 -2.411 15.185 1.00 80.69 104 TRP A CA 1
ATOM 846 C C . TRP A 1 104 ? -3.402 -3.781 14.858 1.00 80.69 104 TRP A C 1
ATOM 848 O O . TRP A 1 104 ? -2.828 -4.553 14.089 1.00 80.69 104 TRP A O 1
ATOM 858 N N . LYS A 1 105 ? -4.562 -4.099 15.434 1.00 68.56 105 LYS A N 1
ATOM 859 C CA . LYS A 1 105 ? -5.237 -5.382 15.202 1.00 68.56 105 LYS A CA 1
ATOM 860 C C . LYS A 1 105 ? -5.653 -5.517 13.734 1.00 68.56 105 LYS A C 1
ATOM 862 O O . LYS A 1 105 ? -6.646 -4.932 13.327 1.00 68.56 105 LYS A O 1
ATOM 867 N N . SER A 1 106 ? -4.910 -6.314 12.965 1.00 78.50 106 SER A N 1
ATOM 868 C CA . SER A 1 106 ? -5.310 -6.893 11.670 1.00 78.50 106 SER A CA 1
ATOM 869 C C . SER A 1 106 ? -6.071 -5.944 10.729 1.00 78.50 106 SER A C 1
ATOM 871 O O . SER A 1 106 ? -7.125 -6.282 10.206 1.00 78.50 106 SER A O 1
ATOM 873 N N . VAL A 1 107 ? -5.545 -4.740 10.502 1.00 85.56 107 VAL A N 1
ATOM 874 C CA . VAL A 1 107 ? -6.241 -3.704 9.712 1.00 85.56 107 VAL A CA 1
ATOM 875 C C . VAL A 1 107 ? -6.008 -3.828 8.216 1.00 85.56 107 VAL A C 1
ATOM 877 O O . VAL A 1 107 ? -6.870 -3.481 7.410 1.00 85.56 107 VAL A O 1
ATOM 880 N N . SER A 1 108 ? -4.838 -4.322 7.822 1.00 87.88 108 SER A N 1
ATOM 881 C CA . SER A 1 108 ? -4.432 -4.447 6.426 1.00 87.88 108 SER A CA 1
ATOM 882 C C . SER A 1 108 ? -3.450 -5.602 6.244 1.00 87.88 108 SER A C 1
ATOM 884 O O . SER A 1 108 ? -2.847 -6.091 7.201 1.00 87.88 108 SER A O 1
ATOM 886 N N . LEU A 1 109 ? -3.327 -6.068 5.001 1.00 87.44 109 LEU A N 1
ATOM 887 C CA . LEU A 1 109 ? -2.359 -7.091 4.614 1.00 87.44 109 LEU A CA 1
ATOM 888 C C . LEU A 1 109 ? -0.973 -6.465 4.406 1.00 87.44 109 LEU A C 1
ATOM 890 O O . LEU A 1 109 ? -0.864 -5.337 3.933 1.00 87.44 109 LEU A O 1
ATOM 894 N N . GLU A 1 110 ? 0.088 -7.229 4.672 1.00 88.75 110 GLU A N 1
ATOM 895 C CA . GLU A 1 110 ? 1.455 -6.836 4.312 1.00 88.75 110 GLU A CA 1
ATOM 896 C C . GLU A 1 110 ? 1.606 -6.788 2.783 1.00 88.75 110 GLU A C 1
ATOM 898 O O . GLU A 1 110 ? 1.571 -7.823 2.114 1.00 88.75 110 GLU A O 1
ATOM 903 N N . ILE A 1 111 ? 1.782 -5.587 2.225 1.00 92.31 111 ILE A N 1
ATOM 904 C CA . ILE A 1 111 ? 1.884 -5.378 0.773 1.00 92.31 111 ILE A CA 1
ATOM 905 C C . ILE A 1 111 ? 3.280 -4.998 0.281 1.00 92.31 111 ILE A C 1
ATOM 907 O O . ILE A 1 111 ? 3.491 -4.954 -0.933 1.00 92.31 111 ILE A O 1
ATOM 911 N N . ARG A 1 112 ? 4.258 -4.737 1.159 1.00 91.12 112 ARG A N 1
ATOM 912 C CA . ARG A 1 112 ? 5.605 -4.299 0.751 1.00 91.12 112 ARG A CA 1
ATOM 913 C C . ARG A 1 112 ? 6.316 -5.304 -0.164 1.00 91.12 112 ARG A C 1
ATOM 915 O O . ARG A 1 112 ? 6.886 -4.850 -1.157 1.00 91.12 112 ARG A O 1
ATOM 922 N N . PRO A 1 113 ? 6.246 -6.636 0.055 1.00 91.00 113 PRO A N 1
ATOM 923 C CA . PRO A 1 113 ? 6.834 -7.595 -0.882 1.00 91.00 113 PRO A CA 1
ATOM 924 C C . PRO A 1 113 ? 6.228 -7.485 -2.288 1.00 91.00 113 PRO A C 1
ATOM 926 O O . PRO A 1 113 ? 6.955 -7.430 -3.279 1.00 91.00 113 PRO A O 1
ATOM 929 N N . ALA A 1 114 ? 4.899 -7.369 -2.381 1.00 92.19 114 ALA A N 1
ATOM 930 C CA . ALA A 1 114 ? 4.204 -7.195 -3.655 1.00 92.19 114 ALA A CA 1
ATOM 931 C C . ALA A 1 114 ? 4.543 -5.844 -4.312 1.00 92.19 114 ALA A C 1
ATOM 933 O O . ALA A 1 114 ? 4.768 -5.785 -5.520 1.00 92.19 114 ALA A O 1
ATOM 934 N N . MET A 1 115 ? 4.669 -4.775 -3.518 1.00 92.25 115 MET A N 1
ATOM 935 C CA . MET A 1 115 ? 5.048 -3.439 -3.990 1.00 92.25 115 MET A CA 1
ATOM 936 C C . MET A 1 115 ? 6.457 -3.422 -4.599 1.00 92.25 115 MET A C 1
ATOM 938 O O . MET A 1 115 ? 6.685 -2.814 -5.650 1.00 92.25 115 MET A O 1
ATOM 942 N N . LEU A 1 116 ? 7.403 -4.134 -3.978 1.00 88.81 116 LEU A N 1
ATOM 943 C CA . LEU A 1 116 ? 8.764 -4.301 -4.495 1.00 88.81 116 LEU A CA 1
ATOM 944 C C . LEU A 1 116 ? 8.814 -5.174 -5.755 1.00 88.81 116 LEU A C 1
ATOM 946 O O . LEU A 1 116 ? 9.685 -4.963 -6.602 1.00 88.81 116 LEU A O 1
ATOM 950 N N . ALA A 1 117 ? 7.875 -6.109 -5.909 1.00 89.25 117 ALA A N 1
ATOM 951 C CA . ALA A 1 117 ? 7.751 -6.950 -7.096 1.00 89.25 117 ALA A CA 1
ATOM 952 C C . ALA A 1 117 ? 7.129 -6.219 -8.303 1.00 89.25 117 ALA A C 1
ATOM 954 O O . ALA A 1 117 ? 7.357 -6.627 -9.445 1.00 89.25 117 ALA A O 1
ATOM 955 N N . CYS A 1 118 ? 6.385 -5.124 -8.093 1.00 89.06 118 CYS A N 1
ATOM 956 C CA . CYS A 1 118 ? 5.801 -4.341 -9.184 1.00 89.06 118 CYS A CA 1
ATOM 957 C C . CYS A 1 118 ? 6.875 -3.834 -10.159 1.00 89.06 118 CYS A C 1
ATOM 959 O O . CYS A 1 118 ? 7.899 -3.258 -9.769 1.00 89.06 118 CYS A O 1
ATOM 961 N N . LYS A 1 119 ? 6.627 -4.018 -11.454 1.00 84.69 119 LYS A N 1
ATOM 962 C CA . LYS A 1 119 ? 7.528 -3.602 -12.534 1.00 84.69 119 LYS A CA 1
ATOM 963 C C . LYS A 1 119 ? 7.289 -2.153 -12.943 1.00 84.69 119 LYS A C 1
ATOM 965 O O . LYS A 1 119 ? 8.255 -1.464 -13.234 1.00 84.69 119 LYS A O 1
ATOM 970 N N . THR A 1 120 ? 6.039 -1.695 -12.890 1.00 85.50 120 THR A N 1
ATOM 971 C CA . THR A 1 120 ? 5.630 -0.359 -13.348 1.00 85.50 120 THR A CA 1
ATOM 972 C C . THR A 1 120 ? 4.946 0.445 -12.247 1.00 85.50 120 THR A C 1
ATOM 974 O O . THR A 1 120 ? 4.406 -0.116 -11.289 1.00 85.50 120 THR A O 1
ATOM 977 N N . ASP A 1 121 ? 4.912 1.769 -12.399 1.00 85.94 121 ASP A N 1
ATOM 978 C CA . ASP A 1 121 ? 4.212 2.647 -11.456 1.00 85.94 121 ASP A CA 1
ATOM 979 C C . ASP A 1 121 ? 2.692 2.465 -11.484 1.00 85.94 121 ASP A C 1
ATOM 981 O O . ASP A 1 121 ? 2.038 2.594 -10.448 1.00 85.94 121 ASP A O 1
ATOM 985 N N . LEU A 1 122 ? 2.130 2.086 -12.636 1.00 90.25 122 LEU A N 1
ATOM 986 C CA . LEU A 1 122 ? 0.719 1.720 -12.739 1.00 90.25 122 LEU A CA 1
ATOM 987 C C . LEU A 1 122 ? 0.405 0.489 -11.867 1.00 90.25 122 LEU A C 1
ATOM 989 O O . LEU A 1 122 ? -0.568 0.477 -11.118 1.00 90.25 122 LEU A O 1
ATOM 993 N N . GLN A 1 123 ? 1.260 -0.537 -11.883 1.00 92.00 123 GLN A N 1
ATOM 994 C CA . GLN A 1 123 ? 1.076 -1.699 -11.005 1.00 92.00 123 GLN A CA 1
ATOM 995 C C . GLN A 1 123 ? 1.140 -1.306 -9.526 1.00 92.00 123 GLN A C 1
ATOM 997 O O . GLN A 1 123 ? 0.322 -1.766 -8.730 1.00 92.00 123 GLN A O 1
ATOM 1002 N N . ARG A 1 124 ? 2.071 -0.415 -9.165 1.00 92.38 124 ARG A N 1
ATOM 1003 C CA . ARG A 1 124 ? 2.210 0.089 -7.792 1.00 92.38 124 ARG A CA 1
ATOM 1004 C C . ARG A 1 124 ? 0.975 0.854 -7.338 1.00 92.38 124 ARG A C 1
ATOM 1006 O O . ARG A 1 124 ? 0.485 0.614 -6.237 1.00 92.38 124 ARG A O 1
ATOM 1013 N N . ILE A 1 125 ? 0.451 1.753 -8.172 1.00 94.25 125 ILE A N 1
ATOM 1014 C CA . ILE A 1 125 ? -0.720 2.552 -7.801 1.00 94.25 125 ILE A CA 1
ATOM 1015 C C . ILE A 1 125 ? -1.984 1.696 -7.711 1.00 94.25 125 ILE A C 1
ATOM 1017 O O . ILE A 1 125 ? -2.775 1.898 -6.792 1.00 94.25 125 ILE A O 1
ATOM 1021 N N . HIS A 1 126 ? -2.148 0.696 -8.586 1.00 95.31 126 HIS A N 1
ATOM 1022 C CA . HIS A 1 126 ? -3.234 -0.277 -8.463 1.00 95.31 126 HIS A CA 1
ATOM 1023 C C . HIS A 1 126 ? -3.135 -1.075 -7.172 1.00 95.31 126 HIS A C 1
ATOM 1025 O O . HIS A 1 126 ? -4.135 -1.202 -6.470 1.00 95.31 126 HIS A O 1
ATOM 1031 N N . LEU A 1 127 ? -1.946 -1.585 -6.843 1.00 95.50 127 LEU A N 1
ATOM 1032 C CA . LEU A 1 127 ? -1.733 -2.339 -5.613 1.00 95.50 127 LEU A CA 1
ATOM 1033 C C . LEU A 1 127 ? -2.042 -1.481 -4.381 1.00 95.50 127 LEU A C 1
ATOM 1035 O O . LEU A 1 127 ? -2.803 -1.913 -3.521 1.00 95.50 127 LEU A O 1
ATOM 1039 N N . ALA A 1 128 ? -1.508 -0.259 -4.321 1.00 95.56 128 ALA A N 1
ATOM 1040 C CA . ALA A 1 128 ? -1.757 0.672 -3.224 1.00 95.56 128 ALA A CA 1
ATOM 1041 C C . ALA A 1 128 ? -3.251 1.003 -3.080 1.00 95.56 128 ALA A C 1
ATOM 1043 O O . ALA A 1 128 ? -3.795 0.931 -1.981 1.00 95.56 128 ALA A O 1
ATOM 1044 N N . HIS A 1 129 ? -3.928 1.317 -4.189 1.00 96.38 129 HIS A N 1
ATOM 1045 C CA . HIS A 1 129 ? -5.361 1.605 -4.190 1.00 96.38 129 HIS A CA 1
ATOM 1046 C C . HIS A 1 129 ? -6.181 0.390 -3.742 1.00 96.38 129 HIS A C 1
ATOM 1048 O O . HIS A 1 129 ? -7.068 0.525 -2.905 1.00 96.38 129 HIS A O 1
ATOM 1054 N N . ALA A 1 130 ? -5.907 -0.795 -4.290 1.00 95.88 130 ALA A N 1
ATOM 1055 C CA . ALA A 1 130 ? -6.633 -2.017 -3.954 1.00 95.88 130 ALA A CA 1
ATOM 1056 C C . ALA A 1 130 ? -6.423 -2.424 -2.490 1.00 95.88 130 ALA A C 1
ATOM 1058 O O . ALA A 1 130 ? -7.380 -2.809 -1.826 1.00 95.88 130 ALA A O 1
ATOM 1059 N N . ALA A 1 131 ? -5.200 -2.300 -1.974 1.00 95.19 131 ALA A N 1
ATOM 1060 C CA . ALA A 1 131 ? -4.885 -2.601 -0.583 1.00 95.19 131 ALA A CA 1
ATOM 1061 C C . ALA A 1 131 ? -5.570 -1.630 0.385 1.00 95.19 131 ALA A C 1
ATOM 1063 O O . ALA A 1 131 ? -6.180 -2.065 1.361 1.00 95.19 131 ALA A O 1
ATOM 1064 N N . LEU A 1 132 ? -5.522 -0.327 0.086 1.00 95.88 132 LEU A N 1
ATOM 1065 C CA . LEU A 1 132 ? -6.178 0.691 0.902 1.00 95.88 132 LEU A CA 1
ATOM 1066 C C . LEU A 1 132 ? -7.698 0.518 0.882 1.00 95.88 132 LEU A C 1
ATOM 1068 O O . LEU A 1 132 ? -8.320 0.522 1.938 1.00 95.88 132 LEU A O 1
ATOM 1072 N N . GLN A 1 133 ? -8.287 0.288 -0.297 1.00 96.62 133 GLN A N 1
ATOM 1073 C CA . GLN A 1 133 ? -9.715 -0.006 -0.412 1.00 96.62 133 GLN A CA 1
ATOM 1074 C C . GLN A 1 133 ? -10.088 -1.275 0.359 1.00 96.62 133 GLN A C 1
ATOM 1076 O O . GLN A 1 133 ? -11.051 -1.258 1.109 1.00 96.62 133 GLN A O 1
ATOM 1081 N N . GLY A 1 134 ? -9.313 -2.355 0.229 1.00 95.19 134 GLY A N 1
ATOM 1082 C CA . GLY A 1 134 ? -9.574 -3.596 0.957 1.00 95.19 134 GLY A CA 1
ATOM 1083 C C . GLY A 1 134 ? -9.527 -3.411 2.475 1.00 95.19 134 GLY A C 1
ATOM 1084 O O . GLY A 1 134 ? -10.341 -3.991 3.186 1.00 95.19 134 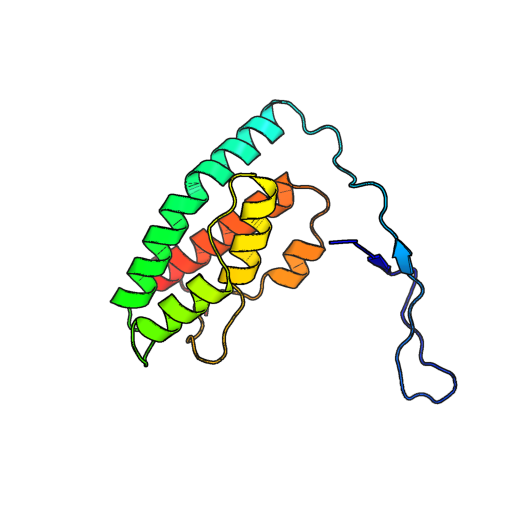GLY A O 1
ATOM 1085 N N . SER A 1 135 ? -8.615 -2.573 2.972 1.00 94.06 135 SER A N 1
ATOM 1086 C CA . SER A 1 135 ? -8.551 -2.216 4.392 1.00 94.06 135 SER A CA 1
ATOM 1087 C C . SER A 1 135 ? -9.753 -1.366 4.826 1.00 94.06 135 SER A C 1
ATOM 1089 O O . SER A 1 135 ? -10.356 -1.645 5.857 1.00 94.06 135 SER A O 1
ATOM 1091 N N . ILE A 1 136 ? -10.171 -0.389 4.014 1.00 95.44 136 ILE A N 1
ATOM 1092 C CA . ILE A 1 136 ? -11.399 0.392 4.245 1.00 95.44 136 ILE A CA 1
ATOM 1093 C C . ILE A 1 136 ? -12.632 -0.522 4.282 1.00 95.44 136 ILE A C 1
ATOM 1095 O O . ILE A 1 136 ? -13.453 -0.412 5.192 1.00 95.44 136 ILE A O 1
ATOM 1099 N N . ASP A 1 137 ? -12.763 -1.443 3.327 1.00 95.69 137 ASP A N 1
ATOM 1100 C CA . ASP A 1 137 ? -13.873 -2.399 3.260 1.00 95.69 137 ASP A CA 1
ATOM 1101 C C . ASP A 1 137 ? -13.887 -3.325 4.486 1.00 95.69 137 ASP A C 1
ATOM 1103 O O . ASP A 1 137 ? -14.955 -3.721 4.956 1.00 95.69 137 ASP A O 1
ATOM 1107 N N . HIS A 1 138 ? -12.708 -3.646 5.026 1.00 93.19 138 HIS A N 1
ATOM 1108 C CA . HIS A 1 138 ? -12.571 -4.413 6.258 1.00 93.19 138 HIS A CA 1
ATOM 1109 C C . HIS A 1 138 ? -13.039 -3.652 7.485 1.00 93.19 138 HIS A C 1
ATOM 1111 O O . HIS A 1 138 ? -13.889 -4.165 8.212 1.00 93.19 138 HIS A O 1
ATOM 1117 N N . LEU A 1 139 ? -12.523 -2.438 7.680 1.00 91.44 139 LEU A N 1
ATOM 1118 C CA . LEU A 1 139 ? -12.869 -1.592 8.819 1.00 91.44 139 LEU A CA 1
ATOM 1119 C C . LEU A 1 139 ? -14.351 -1.205 8.805 1.00 91.44 139 LEU A C 1
ATOM 1121 O O . LEU A 1 139 ? -15.004 -1.223 9.834 1.00 91.44 139 LEU A O 1
ATOM 1125 N N . SER A 1 140 ? -14.913 -0.929 7.629 1.00 93.12 140 SER A N 1
ATOM 1126 C CA . SER A 1 140 ? -16.338 -0.596 7.483 1.00 93.12 140 SER A CA 1
ATOM 1127 C C . SER A 1 140 ? -17.285 -1.802 7.576 1.00 93.12 140 SER A C 1
ATOM 1129 O O . SER A 1 140 ? -18.502 -1.640 7.485 1.00 93.12 140 SER A O 1
ATOM 1131 N N . GLY A 1 141 ? -16.756 -3.025 7.698 1.00 91.19 141 GLY A N 1
ATOM 1132 C CA . GLY A 1 141 ? -17.548 -4.254 7.764 1.00 91.19 141 GLY A CA 1
ATOM 1133 C C . GLY A 1 141 ? -18.142 -4.728 6.431 1.00 91.19 141 GLY A C 1
ATOM 1134 O O . GLY A 1 141 ? -18.848 -5.737 6.415 1.00 91.19 141 GLY A O 1
ATOM 1135 N N . VAL A 1 142 ? -17.840 -4.064 5.307 1.00 94.50 142 VAL A N 1
ATOM 1136 C CA . VAL A 1 142 ? -18.279 -4.470 3.957 1.00 94.50 142 VAL A CA 1
ATOM 1137 C C . VAL A 1 142 ? -17.694 -5.830 3.573 1.00 94.50 142 VAL A C 1
ATOM 1139 O O . VAL A 1 142 ? -18.391 -6.675 3.007 1.00 94.50 142 VAL A O 1
ATOM 1142 N N . ARG A 1 143 ? -16.413 -6.063 3.879 1.00 92.12 143 ARG A N 1
ATOM 1143 C CA . ARG A 1 143 ? -15.718 -7.316 3.564 1.00 92.12 143 ARG A CA 1
ATOM 1144 C C . ARG A 1 143 ? -14.618 -7.612 4.573 1.00 92.12 143 ARG A C 1
ATOM 1146 O O . ARG A 1 143 ? -13.668 -6.854 4.689 1.00 92.12 143 ARG A O 1
ATOM 1153 N N . LYS A 1 144 ? -14.656 -8.780 5.215 1.00 88.38 144 LYS A N 1
ATOM 1154 C CA . LYS A 1 144 ? -13.574 -9.206 6.115 1.00 88.38 144 LYS A CA 1
ATOM 1155 C C . LYS A 1 144 ? -12.308 -9.616 5.357 1.00 88.38 144 LYS A C 1
ATOM 1157 O O . LYS A 1 144 ? -12.389 -10.369 4.385 1.00 88.38 144 LYS A O 1
ATOM 1162 N N . LEU A 1 145 ? -11.157 -9.122 5.817 1.00 84.06 145 LEU A N 1
ATOM 1163 C CA . LEU A 1 145 ? -9.833 -9.556 5.356 1.00 84.06 145 LEU A CA 1
ATOM 1164 C C . LEU A 1 145 ? -9.286 -10.748 6.156 1.00 84.06 145 LEU A C 1
ATOM 1166 O O . LEU A 1 145 ? -8.492 -11.512 5.609 1.00 84.06 145 LEU A O 1
ATOM 1170 N N . PHE A 1 146 ? -9.730 -10.903 7.408 1.00 81.56 146 PHE A N 1
ATOM 1171 C CA . PHE A 1 146 ? -9.294 -11.917 8.371 1.00 81.56 146 PHE A CA 1
ATOM 1172 C C . PHE A 1 146 ? -10.496 -12.612 9.019 1.00 81.56 146 PHE A C 1
ATOM 1174 O O . PHE A 1 146 ? -11.556 -11.952 9.171 1.00 81.56 146 PHE A O 1
#

Foldseek 3Di:
DWAKDFDDDWDADPVNPDTDTDIDTPPDLPPPPQPPVLVVLLVVLLVCLVVLVVLLLVLCVVLCQQVPDPVVVVVLDVVLPDQDPDSLVNLVSLLSSQCDDPNGPPQFDNCVVVLSVDSHSSSSSVSSSVRSVVSSCCSVVVDNPD